Protein AF-H8MUK4-F1 (afdb_monomer_lite)

Foldseek 3Di:
DDPVLVVLVVVLVVLVVVLVVLVVCCVPPDDPVCVVVSVVVNVVSVVVSVVSVPPVVNVVVVVVVVVVVPPPPPDDPPPDPQVVPDPDDPPPDSDDPPDD

Secondary structure (DSSP, 8-state):
--HHHHHHHHHHHHHHHHHHHHHHHHHHT--GGGHHHHHHHHHHHHHHHHHHHS-HHHHHHHHHHHHHH---PPPPPTT-TTTS---S-TT---PPPTT-

Structure (mmCIF, N/CA/C/O backbone):
data_AF-H8MUK4-F1
#
_entry.id   AF-H8MUK4-F1
#
loop_
_atom_site.group_PDB
_atom_site.id
_atom_site.type_symbol
_atom_site.label_atom_id
_atom_site.label_alt_id
_atom_site.label_comp_id
_atom_site.label_asym_id
_atom_site.label_entity_id
_atom_site.label_seq_id
_atom_site.pdbx_PDB_ins_code
_atom_site.Cartn_x
_atom_site.Cartn_y
_atom_site.Cartn_z
_atom_site.occupancy
_atom_site.B_iso_or_equiv
_atom_site.auth_seq_id
_atom_site.auth_comp_id
_atom_site.auth_asym_id
_atom_site.auth_atom_id
_atom_site.pdbx_PDB_model_num
ATOM 1 N N . MET A 1 1 ? 19.551 4.563 -14.687 1.00 61.66 1 MET A N 1
ATOM 2 C CA . MET A 1 1 ? 18.594 3.850 -13.812 1.00 61.66 1 MET A CA 1
ATOM 3 C C . MET A 1 1 ? 17.283 4.613 -13.765 1.00 61.66 1 MET A C 1
ATOM 5 O O . MET A 1 1 ? 17.306 5.791 -13.414 1.00 61.66 1 MET A O 1
ATOM 9 N N . ASP A 1 2 ? 16.182 3.942 -14.081 1.00 80.38 2 ASP A N 1
ATOM 10 C CA . ASP A 1 2 ? 14.858 4.538 -14.280 1.00 80.38 2 ASP A CA 1
ATOM 11 C C . ASP A 1 2 ? 14.310 5.189 -12.998 1.00 80.38 2 ASP A C 1
ATOM 13 O O . ASP A 1 2 ? 14.067 4.523 -11.990 1.00 80.38 2 ASP A O 1
ATOM 17 N N . SER A 1 3 ? 14.117 6.513 -13.022 1.00 89.81 3 SER A N 1
ATOM 18 C CA . SER A 1 3 ? 13.588 7.292 -11.891 1.00 89.81 3 SER A CA 1
ATOM 19 C C . SER A 1 3 ? 12.151 6.905 -11.534 1.00 89.81 3 SER A C 1
ATOM 21 O O . SER A 1 3 ? 11.815 6.841 -10.354 1.00 89.81 3 SER A O 1
ATOM 23 N N . TRP A 1 4 ? 11.334 6.574 -12.539 1.00 95.81 4 TRP A N 1
ATOM 24 C CA . TRP A 1 4 ? 9.958 6.118 -12.342 1.00 95.81 4 TRP A CA 1
ATOM 25 C C . TRP A 1 4 ? 9.886 4.812 -11.548 1.00 95.81 4 TRP A C 1
ATOM 27 O O . TRP A 1 4 ? 9.127 4.736 -10.587 1.00 95.81 4 TRP A O 1
ATOM 37 N N . LEU A 1 5 ? 10.700 3.809 -11.906 1.00 95.88 5 LEU A N 1
ATOM 38 C CA . LEU A 1 5 ? 10.695 2.511 -11.223 1.00 95.88 5 LEU A CA 1
ATOM 39 C C . LEU A 1 5 ? 11.043 2.686 -9.745 1.00 95.88 5 LEU A C 1
ATOM 41 O O . LEU A 1 5 ? 10.331 2.177 -8.887 1.00 95.88 5 LEU A O 1
ATOM 45 N N . ARG A 1 6 ? 12.084 3.471 -9.436 1.00 96.06 6 ARG A N 1
ATOM 46 C CA . ARG A 1 6 ? 12.414 3.811 -8.044 1.00 96.06 6 ARG A CA 1
ATOM 47 C C . ARG A 1 6 ? 11.247 4.469 -7.321 1.00 96.06 6 ARG A C 1
ATOM 49 O O . ARG A 1 6 ? 10.894 4.023 -6.237 1.00 96.06 6 ARG A O 1
ATOM 56 N N . SER A 1 7 ? 10.638 5.495 -7.916 1.00 96.94 7 SER A N 1
ATOM 57 C CA . SER A 1 7 ? 9.493 6.179 -7.304 1.00 96.94 7 SER A CA 1
ATOM 58 C C . SER A 1 7 ? 8.331 5.221 -7.036 1.00 96.94 7 SER A C 1
ATOM 60 O O . SER A 1 7 ? 7.725 5.295 -5.973 1.00 96.94 7 SER A O 1
ATOM 62 N N . ARG A 1 8 ? 8.043 4.300 -7.964 1.00 97.38 8 ARG A N 1
ATOM 63 C CA . ARG A 1 8 ? 6.987 3.294 -7.799 1.00 97.38 8 ARG A CA 1
ATOM 64 C C . ARG A 1 8 ? 7.317 2.294 -6.689 1.00 97.38 8 ARG A C 1
ATOM 66 O O . ARG A 1 8 ? 6.430 1.923 -5.930 1.00 97.38 8 ARG A O 1
ATOM 73 N N . MET A 1 9 ? 8.578 1.885 -6.553 1.00 97.31 9 MET A N 1
ATOM 74 C CA . MET A 1 9 ? 8.997 1.017 -5.447 1.00 97.31 9 MET A CA 1
ATOM 75 C C . MET A 1 9 ? 8.884 1.716 -4.087 1.00 97.31 9 MET A C 1
ATOM 77 O O . MET A 1 9 ? 8.463 1.081 -3.123 1.00 97.31 9 MET A O 1
ATOM 81 N N . HIS A 1 10 ? 9.210 3.010 -4.010 1.00 97.94 10 HIS A N 1
ATOM 82 C CA . HIS A 1 10 ? 8.989 3.806 -2.799 1.00 97.94 10 HIS A CA 1
ATOM 83 C C . HIS A 1 10 ? 7.498 3.912 -2.458 1.00 97.94 10 HIS A C 1
ATOM 85 O O . HIS A 1 10 ? 7.119 3.596 -1.337 1.00 97.94 10 HIS A O 1
ATOM 91 N N . GLU A 1 11 ? 6.649 4.239 -3.437 1.00 98.19 11 GLU A N 1
ATOM 92 C CA . GLU A 1 11 ? 5.189 4.303 -3.262 1.00 98.19 11 GLU A CA 1
ATOM 93 C C . GLU A 1 11 ? 4.617 2.986 -2.705 1.00 98.19 11 GLU A C 1
ATOM 95 O O . GLU A 1 11 ? 3.870 2.991 -1.727 1.00 98.19 11 GLU A O 1
ATOM 100 N N . LEU A 1 12 ? 5.002 1.842 -3.283 1.00 98.50 12 LEU A N 1
ATOM 101 C CA . LEU A 1 12 ? 4.563 0.524 -2.811 1.00 98.50 12 LEU A CA 1
ATOM 102 C C . LEU A 1 12 ? 5.041 0.233 -1.382 1.00 98.50 12 LEU A C 1
ATOM 104 O O . LEU A 1 12 ? 4.274 -0.282 -0.567 1.00 98.50 12 LEU A O 1
ATOM 108 N N . ASN A 1 13 ? 6.287 0.587 -1.063 1.00 98.44 13 ASN A N 1
ATOM 109 C CA . ASN A 1 13 ? 6.835 0.412 0.278 1.00 98.44 13 ASN A CA 1
ATOM 110 C C . ASN A 1 13 ? 6.094 1.260 1.322 1.00 98.44 13 ASN A C 1
ATOM 112 O O . ASN A 1 13 ? 5.805 0.771 2.417 1.00 98.44 13 ASN A O 1
ATOM 116 N N . ASP A 1 14 ? 5.764 2.504 0.987 1.00 98.56 14 ASP A N 1
ATOM 117 C CA . ASP A 1 14 ? 5.055 3.414 1.883 1.00 98.56 14 ASP A CA 1
ATOM 118 C C . ASP A 1 14 ? 3.623 2.925 2.133 1.00 98.56 14 ASP A C 1
ATOM 120 O O . ASP A 1 14 ? 3.192 2.833 3.284 1.00 98.56 14 ASP A O 1
ATOM 124 N N . LEU A 1 15 ? 2.913 2.503 1.080 1.00 98.56 15 LEU A N 1
ATOM 125 C CA . LEU A 1 15 ? 1.584 1.896 1.200 1.00 98.56 15 LEU A CA 1
ATOM 126 C C . LEU A 1 15 ? 1.610 0.640 2.082 1.00 98.56 15 LEU A C 1
ATOM 128 O O . LEU A 1 15 ? 0.782 0.500 2.984 1.00 98.56 15 LEU A O 1
ATOM 132 N N . ASN A 1 16 ? 2.580 -0.251 1.869 1.00 98.44 16 ASN A N 1
ATOM 133 C CA . ASN A 1 16 ? 2.740 -1.451 2.687 1.00 98.44 16 ASN A CA 1
ATOM 134 C C . ASN A 1 16 ? 3.065 -1.110 4.153 1.00 98.44 16 ASN A C 1
ATOM 136 O O . ASN A 1 16 ? 2.528 -1.724 5.073 1.00 98.44 16 ASN A O 1
ATOM 140 N N . SER A 1 17 ? 3.890 -0.088 4.387 1.00 98.25 17 SER A N 1
ATOM 141 C CA . SER A 1 17 ? 4.215 0.394 5.735 1.00 98.25 17 SER A CA 1
ATOM 142 C C . SER A 1 17 ? 2.976 0.923 6.462 1.00 98.25 17 SER A C 1
ATOM 144 O O . SER A 1 17 ? 2.762 0.586 7.627 1.00 98.25 17 SER A O 1
ATOM 146 N N . VAL A 1 18 ? 2.114 1.678 5.771 1.00 98.12 18 VAL A N 1
ATOM 147 C CA . VAL A 1 18 ? 0.831 2.150 6.319 1.00 98.12 18 VAL A CA 1
ATOM 148 C C . VAL A 1 18 ? -0.107 0.982 6.630 1.00 98.12 18 VAL A C 1
ATOM 150 O O . VAL A 1 18 ? -0.710 0.964 7.703 1.00 98.12 18 VAL A O 1
ATOM 153 N N . ILE A 1 19 ? -0.212 -0.012 5.740 1.00 98.12 19 ILE A N 1
ATOM 154 C CA . ILE A 1 19 ? -1.019 -1.222 5.976 1.00 98.12 19 ILE A CA 1
ATOM 155 C C . ILE A 1 19 ? -0.540 -1.951 7.232 1.00 98.12 19 ILE A C 1
ATOM 157 O O . ILE A 1 19 ? -1.364 -2.326 8.067 1.00 98.12 19 ILE A O 1
ATOM 161 N N . ASN A 1 20 ? 0.773 -2.117 7.395 1.00 96.88 20 ASN A N 1
ATOM 162 C CA . ASN A 1 20 ? 1.356 -2.798 8.548 1.00 96.88 20 ASN A CA 1
ATOM 163 C C . ASN A 1 20 ? 1.125 -2.016 9.841 1.00 96.88 20 ASN A C 1
ATOM 165 O O . ASN A 1 20 ? 0.693 -2.597 10.833 1.00 96.88 20 ASN A O 1
ATOM 169 N N . LEU A 1 21 ? 1.330 -0.697 9.820 1.00 95.50 21 LEU A N 1
ATOM 170 C CA . LEU A 1 21 ? 1.083 0.162 10.976 1.00 95.50 21 LEU A CA 1
ATOM 171 C C . LEU A 1 21 ? -0.391 0.127 11.401 1.00 95.50 21 LEU A C 1
ATOM 173 O O . LEU A 1 21 ? -0.694 -0.075 12.574 1.00 95.50 21 LEU A O 1
ATOM 177 N N . ALA A 1 22 ? -1.317 0.276 10.452 1.00 94.25 22 ALA A N 1
ATOM 178 C CA . ALA A 1 22 ? -2.750 0.243 10.727 1.00 94.25 22 ALA A CA 1
ATOM 179 C C . ALA A 1 22 ? -3.241 -1.154 11.143 1.00 94.25 22 ALA A C 1
ATOM 181 O O . ALA A 1 22 ? -4.208 -1.262 11.906 1.00 94.25 22 ALA A O 1
ATOM 182 N N . SER A 1 23 ? -2.588 -2.212 10.653 1.00 93.19 23 SER A N 1
ATOM 183 C CA . SER A 1 23 ? -2.836 -3.588 11.087 1.00 93.19 23 SER A CA 1
ATOM 184 C C . SER A 1 23 ? -2.303 -3.845 12.486 1.00 93.19 23 SER A C 1
ATOM 186 O O . SER A 1 23 ? -2.973 -4.533 13.230 1.00 93.19 23 SER A O 1
ATOM 188 N N . TRP A 1 24 ? -1.171 -3.270 12.884 1.00 92.88 24 TRP A N 1
ATOM 189 C CA . TRP A 1 24 ? -0.678 -3.374 14.258 1.00 92.88 24 TRP A CA 1
ATOM 190 C C . TRP A 1 24 ? -1.539 -2.567 15.241 1.00 92.88 24 TRP A C 1
ATOM 192 O O . TRP A 1 24 ? -1.929 -3.062 16.295 1.00 92.88 24 TRP A O 1
ATOM 202 N N . ASP A 1 25 ? -1.922 -1.342 14.877 1.00 91.00 25 ASP A N 1
ATOM 203 C CA . ASP A 1 25 ? -2.697 -0.454 15.753 1.00 91.00 25 ASP A CA 1
ATOM 204 C C . ASP A 1 25 ? -4.066 -1.050 16.150 1.00 91.00 25 ASP A C 1
ATOM 206 O O . ASP A 1 25 ? -4.568 -0.798 17.249 1.00 91.00 25 ASP A O 1
ATOM 210 N N . ARG A 1 26 ? -4.640 -1.928 15.308 1.00 82.81 26 ARG A N 1
ATOM 211 C CA . ARG A 1 26 ? -5.882 -2.651 15.636 1.00 82.81 26 ARG A CA 1
ATOM 212 C C . ARG A 1 26 ? -5.745 -3.600 16.833 1.00 82.81 26 ARG A C 1
ATOM 214 O O . ARG A 1 26 ? -6.761 -3.933 17.433 1.00 82.81 26 ARG A O 1
ATOM 221 N N . GLU A 1 27 ? -4.538 -4.088 17.111 1.00 83.06 27 GLU A N 1
ATOM 222 C CA . GLU A 1 27 ? -4.274 -5.111 18.129 1.00 83.06 27 GLU A CA 1
ATOM 223 C C . GLU A 1 27 ? -4.047 -4.495 19.513 1.00 83.06 27 GLU A C 1
ATOM 225 O O . GLU A 1 27 ? -4.273 -5.165 20.516 1.00 83.06 27 GLU A O 1
ATOM 230 N N . VAL A 1 28 ? -3.634 -3.222 19.577 1.00 78.56 28 VAL A N 1
ATOM 231 C CA . VAL A 1 28 ? -3.189 -2.588 20.829 1.00 78.56 28 VAL A CA 1
ATOM 232 C C . VAL A 1 28 ? -4.139 -1.489 21.306 1.00 78.56 28 VAL A C 1
ATOM 234 O O . VAL A 1 28 ? -4.512 -1.479 22.477 1.00 78.56 28 VAL A O 1
ATOM 237 N N . TYR A 1 29 ? -4.544 -0.567 20.426 1.00 77.38 29 TYR A N 1
ATOM 238 C CA . TYR A 1 29 ? -5.198 0.683 20.846 1.00 77.38 29 TYR A CA 1
ATOM 239 C C . TYR A 1 29 ? -6.608 0.892 20.288 1.00 77.38 29 TYR A C 1
ATOM 241 O O . TYR A 1 29 ? -7.309 1.805 20.730 1.00 77.38 29 TYR A O 1
ATOM 249 N N . LEU A 1 30 ? -7.055 0.073 19.334 1.00 85.06 30 LEU A N 1
ATOM 250 C CA . LEU A 1 30 ? -8.313 0.313 18.632 1.00 85.06 30 LEU A CA 1
ATOM 251 C C . LEU A 1 30 ? -9.544 0.014 19.515 1.00 85.06 30 LEU A C 1
ATOM 253 O O . LEU A 1 30 ? -9.756 -1.132 19.917 1.00 85.06 30 LEU A O 1
ATOM 257 N N . PRO A 1 31 ? -10.429 0.999 19.764 1.00 88.56 31 PRO A N 1
ATOM 258 C CA . PRO A 1 31 ? -11.679 0.757 20.477 1.00 88.56 31 PRO A CA 1
ATOM 259 C C . PRO A 1 31 ? -12.595 -0.196 19.698 1.00 88.56 31 PRO A C 1
ATOM 261 O O . PRO A 1 31 ? -12.685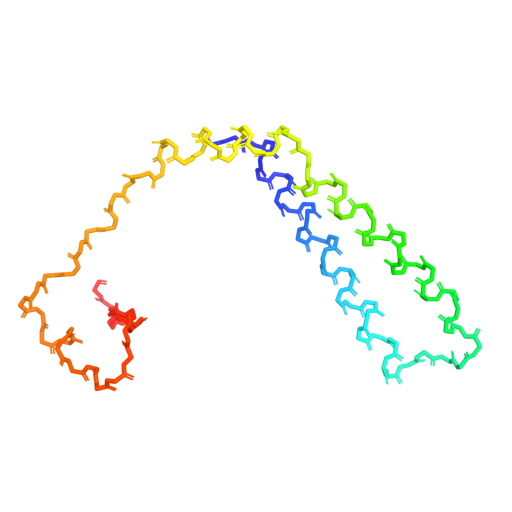 -0.117 18.472 1.00 88.56 31 PRO A O 1
ATOM 264 N N . SER A 1 32 ? -13.371 -1.029 20.397 1.00 84.38 32 SER A N 1
ATOM 265 C CA . SER A 1 32 ? -14.254 -2.035 19.775 1.00 84.38 32 SER A CA 1
ATOM 266 C C . SER A 1 32 ? -15.225 -1.455 18.734 1.00 84.38 32 SER A C 1
ATOM 268 O O . SER A 1 32 ? -15.460 -2.062 17.691 1.00 84.38 32 SER A O 1
ATOM 270 N N . LYS A 1 33 ? -15.732 -0.236 18.961 1.00 91.69 33 LYS A N 1
ATOM 271 C CA . LYS A 1 33 ? -16.632 0.472 18.030 1.00 91.69 33 LYS A CA 1
ATOM 272 C C . LYS A 1 33 ? -15.948 0.952 16.741 1.00 91.69 33 LYS A C 1
ATOM 274 O O . LYS A 1 33 ? -16.638 1.240 15.769 1.00 91.69 33 LYS A O 1
ATOM 279 N N . ALA A 1 34 ? -14.618 1.033 16.709 1.00 91.62 34 ALA A N 1
ATOM 280 C CA . ALA A 1 34 ? -13.848 1.497 15.554 1.00 91.62 34 ALA A CA 1
ATOM 281 C C . ALA A 1 34 ? -13.408 0.357 14.612 1.00 91.62 34 ALA A C 1
ATOM 283 O O . ALA A 1 34 ? -12.861 0.628 13.541 1.00 91.62 34 ALA A O 1
ATOM 284 N N . ALA A 1 35 ? -13.677 -0.907 14.965 1.00 91.25 35 ALA A N 1
ATOM 285 C CA . ALA A 1 35 ? -13.259 -2.079 14.192 1.00 91.25 35 ALA A CA 1
ATOM 286 C C . ALA A 1 35 ? -13.722 -2.035 12.726 1.00 91.25 35 ALA A C 1
ATOM 288 O O . ALA A 1 35 ? -12.921 -2.258 11.820 1.00 91.25 35 ALA A O 1
ATOM 289 N N . SER A 1 36 ? -14.990 -1.684 12.481 1.00 93.56 36 SER A N 1
ATOM 290 C CA . SER A 1 36 ? -15.542 -1.606 11.120 1.00 93.56 36 SER A CA 1
ATOM 291 C C . SER A 1 36 ? -14.878 -0.508 10.287 1.00 93.56 36 SER A C 1
ATOM 293 O O . SER A 1 36 ? -14.532 -0.735 9.130 1.00 93.56 36 SER A O 1
ATOM 295 N N . ALA A 1 37 ? -14.664 0.674 10.873 1.00 94.69 37 ALA A N 1
ATOM 296 C CA . ALA A 1 37 ? -14.018 1.785 10.181 1.00 94.69 37 ALA A CA 1
ATOM 297 C C . ALA A 1 37 ? -12.561 1.446 9.826 1.00 94.69 37 ALA A C 1
ATOM 299 O O . ALA A 1 37 ? -12.133 1.671 8.695 1.00 94.69 37 ALA A O 1
ATOM 300 N N . ARG A 1 38 ? -11.812 0.825 10.751 1.00 95.06 38 ARG A N 1
ATOM 301 C CA . ARG A 1 38 ? -10.440 0.369 10.480 1.00 95.06 38 ARG A CA 1
ATOM 302 C C . ARG A 1 38 ? -10.392 -0.728 9.417 1.00 95.06 38 ARG A C 1
ATOM 304 O O . ARG A 1 38 ? -9.506 -0.703 8.568 1.00 95.06 38 ARG A O 1
ATOM 311 N N . ALA A 1 39 ? -11.338 -1.666 9.428 1.00 94.44 39 ALA A N 1
ATOM 312 C CA . ALA A 1 39 ? -11.423 -2.698 8.397 1.00 94.44 39 ALA A CA 1
ATOM 313 C C . ALA A 1 39 ? -11.631 -2.089 7.000 1.00 94.44 39 ALA A C 1
ATOM 315 O O . ALA A 1 39 ? -10.947 -2.481 6.058 1.00 94.44 39 ALA A O 1
ATOM 316 N N . GLN A 1 40 ? -12.505 -1.084 6.877 1.00 97.12 40 GLN A N 1
ATOM 317 C CA . GLN A 1 40 ? -12.707 -0.362 5.617 1.00 97.12 40 GLN A CA 1
ATOM 318 C C . GLN A 1 40 ? -11.453 0.400 5.173 1.00 97.12 40 GLN A C 1
ATOM 320 O O . GLN A 1 40 ? -11.083 0.332 4.005 1.00 97.12 40 GLN A O 1
ATOM 325 N N . GLN A 1 41 ? -10.763 1.081 6.094 1.00 96.81 41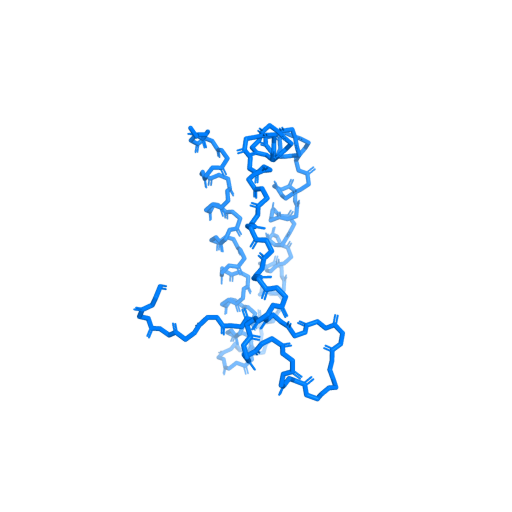 GLN A N 1
ATOM 326 C CA . GLN A 1 41 ? -9.498 1.765 5.793 1.00 96.81 41 GLN A CA 1
ATOM 327 C C . GLN A 1 41 ? -8.447 0.792 5.244 1.00 96.81 41 GLN A C 1
ATOM 329 O O . GLN A 1 41 ? -7.845 1.057 4.204 1.00 96.81 41 GLN A O 1
ATOM 334 N N . LEU A 1 42 ? -8.257 -0.348 5.915 1.00 97.44 42 LEU A N 1
ATOM 335 C CA . LEU A 1 42 ? -7.319 -1.380 5.479 1.00 97.44 42 LEU A CA 1
ATOM 336 C C . LEU A 1 42 ? -7.697 -1.943 4.108 1.00 97.44 42 LEU A C 1
ATOM 338 O O . LEU A 1 42 ? -6.825 -2.037 3.249 1.00 97.44 42 LEU A O 1
ATOM 342 N N . ALA A 1 43 ? -8.975 -2.257 3.877 1.00 98.12 43 ALA A N 1
ATOM 343 C CA . ALA A 1 43 ? -9.444 -2.766 2.590 1.00 98.12 43 ALA A CA 1
ATOM 344 C C . ALA A 1 43 ? -9.149 -1.783 1.445 1.00 98.12 43 ALA A C 1
ATOM 346 O O . ALA A 1 43 ? -8.614 -2.183 0.412 1.00 98.12 43 ALA A O 1
ATOM 347 N N . THR A 1 44 ? -9.424 -0.492 1.647 1.00 98.44 44 THR A N 1
ATOM 348 C CA . THR A 1 44 ? -9.155 0.553 0.650 1.00 98.44 44 THR A CA 1
ATOM 349 C C . THR A 1 44 ? -7.666 0.659 0.324 1.00 98.44 44 THR A C 1
ATOM 351 O O . THR A 1 44 ? -7.288 0.636 -0.845 1.00 98.44 44 THR A O 1
ATOM 354 N N . VAL A 1 45 ? -6.798 0.748 1.338 1.00 98.31 45 VAL A N 1
ATOM 355 C CA . VAL A 1 45 ? -5.352 0.915 1.105 1.00 98.31 45 VAL A CA 1
ATOM 356 C C . VAL A 1 45 ? -4.733 -0.356 0.514 1.00 98.31 45 VAL A C 1
ATOM 358 O O . VAL A 1 45 ? -3.890 -0.262 -0.375 1.00 98.31 45 VAL A O 1
ATOM 361 N N . GLN A 1 46 ? -5.178 -1.544 0.936 1.00 98.50 46 GLN A N 1
ATOM 362 C CA . GLN A 1 46 ? -4.741 -2.814 0.347 1.00 98.50 46 GLN A CA 1
ATOM 363 C C . GLN A 1 46 ? -5.141 -2.934 -1.125 1.00 98.50 46 GLN A C 1
ATOM 365 O O . GLN A 1 46 ? -4.322 -3.371 -1.932 1.00 98.50 46 GLN A O 1
ATOM 370 N N . ALA A 1 47 ? -6.356 -2.514 -1.488 1.00 98.56 47 ALA A N 1
ATOM 371 C CA . ALA A 1 47 ? -6.800 -2.503 -2.878 1.00 98.56 47 ALA A CA 1
ATOM 372 C C . ALA A 1 47 ? -5.919 -1.585 -3.740 1.00 98.56 47 ALA A C 1
ATOM 374 O O . ALA A 1 47 ? -5.443 -2.012 -4.789 1.00 98.56 47 ALA A O 1
ATOM 375 N N . ILE A 1 48 ? -5.620 -0.372 -3.258 1.00 98.62 48 ILE A N 1
ATOM 376 C CA . ILE A 1 48 ? -4.728 0.571 -3.952 1.00 98.62 48 ILE A CA 1
ATOM 377 C C . ILE A 1 48 ? -3.319 -0.017 -4.095 1.00 98.62 48 ILE A C 1
ATOM 379 O O . ILE A 1 48 ? -2.753 -0.000 -5.186 1.00 98.62 48 ILE A O 1
ATOM 383 N N . HIS A 1 49 ? -2.752 -0.567 -3.017 1.00 98.62 49 HIS A N 1
ATOM 384 C CA . HIS A 1 49 ? -1.442 -1.219 -3.061 1.00 98.62 49 HIS A CA 1
ATOM 385 C C . HIS A 1 49 ? -1.418 -2.348 -4.098 1.00 98.62 49 HIS A C 1
ATOM 387 O O . HIS A 1 49 ? -0.496 -2.420 -4.909 1.00 98.62 49 HIS A O 1
ATOM 393 N N . HIS A 1 50 ? -2.446 -3.202 -4.109 1.00 98.44 50 HIS A N 1
ATOM 394 C CA . HIS A 1 50 ? -2.555 -4.295 -5.066 1.00 98.44 50 HIS A CA 1
ATOM 395 C C . HIS A 1 50 ? -2.650 -3.787 -6.509 1.00 98.44 50 HIS A C 1
ATOM 397 O O . HIS A 1 50 ? -1.877 -4.238 -7.347 1.00 98.44 50 HIS A O 1
ATOM 403 N N . GLU A 1 51 ? -3.518 -2.812 -6.788 1.00 98.44 51 GLU A N 1
ATOM 404 C CA . GLU A 1 51 ? -3.671 -2.200 -8.115 1.00 98.44 51 GLU A CA 1
ATOM 405 C C . GLU A 1 51 ? -2.337 -1.648 -8.643 1.00 98.44 51 GLU A C 1
ATOM 407 O O . GLU A 1 51 ? -1.965 -1.892 -9.789 1.00 98.44 51 GLU A O 1
ATOM 412 N N . ARG A 1 52 ? -1.577 -0.941 -7.796 1.00 98.00 52 ARG A N 1
ATOM 413 C CA . ARG A 1 52 ? -0.262 -0.390 -8.164 1.00 98.00 52 ARG A CA 1
ATOM 414 C C . ARG A 1 52 ? 0.801 -1.466 -8.366 1.00 98.00 52 ARG A C 1
ATOM 416 O O . ARG A 1 52 ? 1.708 -1.261 -9.175 1.00 98.00 52 ARG A O 1
ATOM 423 N N . LEU A 1 53 ? 0.704 -2.576 -7.635 1.00 98.12 53 LEU A N 1
ATOM 424 C CA . LEU A 1 53 ? 1.634 -3.700 -7.711 1.00 98.12 53 LEU A CA 1
ATOM 425 C C . LEU A 1 53 ? 1.432 -4.532 -8.984 1.00 98.12 53 LEU A C 1
ATOM 427 O O . LEU A 1 53 ? 2.407 -5.032 -9.537 1.00 98.12 53 LEU A O 1
ATOM 431 N N . VAL A 1 54 ? 0.190 -4.672 -9.455 1.00 98.00 54 VAL A N 1
ATOM 432 C CA . VAL A 1 54 ? -0.147 -5.460 -10.657 1.00 98.00 54 VAL A CA 1
ATOM 433 C C . VAL A 1 54 ? -0.194 -4.631 -11.946 1.00 98.00 54 VAL A C 1
ATOM 435 O O . VAL A 1 54 ? -0.590 -5.141 -12.992 1.00 98.00 54 VAL A O 1
ATOM 438 N N . ASP A 1 55 ? 0.228 -3.365 -11.893 1.00 97.62 55 ASP A N 1
ATOM 439 C CA . ASP A 1 55 ? 0.350 -2.481 -13.056 1.00 97.62 55 ASP A CA 1
ATOM 440 C C . ASP A 1 55 ? 1.303 -3.097 -14.111 1.00 97.62 55 ASP A C 1
ATOM 442 O O . ASP A 1 55 ? 2.491 -3.283 -13.818 1.00 97.62 55 ASP A O 1
ATOM 446 N N . PRO A 1 56 ? 0.847 -3.384 -15.349 1.00 97.81 56 PRO A N 1
ATOM 447 C CA . PRO A 1 56 ? 1.687 -3.974 -16.397 1.00 97.81 56 PRO A CA 1
ATOM 448 C C . PRO A 1 56 ? 2.976 -3.188 -16.671 1.00 97.81 56 PRO A C 1
ATOM 450 O O . PRO A 1 56 ? 4.030 -3.778 -16.921 1.00 97.81 56 PRO A O 1
ATOM 453 N N . ARG A 1 57 ? 2.930 -1.855 -16.534 1.00 96.12 57 ARG A N 1
ATOM 454 C CA . ARG A 1 57 ? 4.092 -0.975 -16.715 1.00 96.12 57 ARG A CA 1
ATOM 455 C C . ARG A 1 57 ? 5.211 -1.286 -15.721 1.00 96.12 57 ARG A C 1
ATOM 457 O O . ARG A 1 57 ? 6.388 -1.108 -16.043 1.00 96.12 57 ARG A O 1
ATOM 464 N N . LEU A 1 58 ? 4.862 -1.734 -14.512 1.00 96.50 58 LEU A N 1
ATOM 465 C CA . LEU A 1 58 ? 5.841 -2.156 -13.514 1.00 96.50 58 LEU A CA 1
ATOM 466 C C . LEU A 1 58 ? 6.586 -3.407 -13.988 1.00 96.50 58 LEU A C 1
ATOM 468 O O . LEU A 1 58 ? 7.811 -3.445 -13.895 1.00 96.50 58 LEU A O 1
ATOM 472 N N . GLY A 1 59 ? 5.872 -4.381 -14.559 1.00 95.12 59 GLY A N 1
ATOM 473 C CA . GLY A 1 59 ? 6.467 -5.587 -15.138 1.00 95.12 59 GLY A CA 1
ATOM 474 C C . GLY A 1 59 ? 7.460 -5.267 -16.256 1.00 95.12 59 GLY A C 1
ATOM 475 O O . GLY A 1 59 ? 8.595 -5.742 -16.233 1.00 95.12 59 GLY A O 1
ATOM 476 N N . GLU A 1 60 ? 7.080 -4.386 -17.183 1.00 95.31 60 GLU A N 1
ATOM 477 C CA . GLU A 1 60 ? 7.970 -3.922 -18.255 1.00 95.31 60 GLU A CA 1
ATOM 478 C C . GLU A 1 60 ? 9.213 -3.203 -17.713 1.00 95.31 60 GLU A C 1
ATOM 480 O O . GLU A 1 60 ? 10.329 -3.422 -18.187 1.00 95.31 60 GLU A O 1
ATOM 485 N N . ALA A 1 61 ? 9.043 -2.340 -16.708 1.00 94.25 61 ALA A N 1
ATOM 486 C CA . ALA A 1 61 ? 10.154 -1.621 -16.095 1.00 94.25 61 ALA A CA 1
ATOM 487 C C . ALA A 1 61 ? 11.121 -2.558 -15.356 1.00 94.25 61 ALA A C 1
ATOM 489 O O . ALA A 1 61 ? 12.336 -2.378 -15.448 1.00 94.25 61 ALA A O 1
ATOM 490 N N . LEU A 1 62 ? 10.601 -3.572 -14.659 1.00 93.69 62 LEU A N 1
ATOM 491 C CA . LEU A 1 62 ? 11.408 -4.597 -13.999 1.00 93.69 62 LEU A CA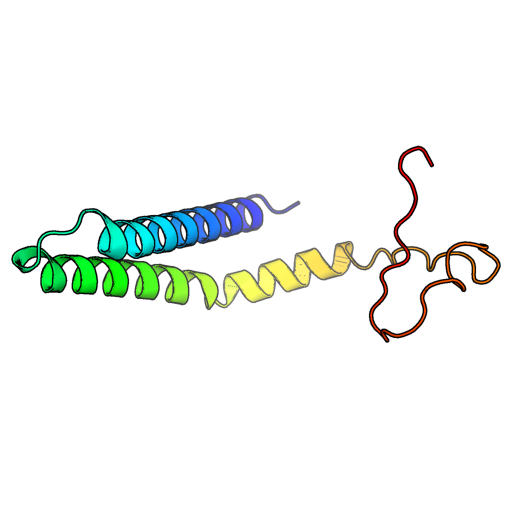 1
ATOM 492 C C . LEU A 1 62 ? 12.157 -5.470 -15.011 1.00 93.69 62 LEU A C 1
ATOM 494 O O . LEU A 1 62 ? 13.333 -5.756 -14.794 1.00 93.69 62 LEU A O 1
ATOM 498 N N . ALA A 1 63 ? 11.518 -5.846 -16.123 1.00 93.00 63 ALA A N 1
ATOM 499 C CA . ALA A 1 63 ? 12.162 -6.604 -17.194 1.00 93.00 63 ALA A CA 1
ATOM 500 C C . ALA A 1 63 ? 13.373 -5.844 -17.762 1.00 93.00 63 ALA A C 1
ATOM 502 O O . ALA A 1 63 ? 14.485 -6.375 -17.758 1.00 93.00 63 ALA A O 1
ATOM 503 N N . ARG A 1 64 ? 13.193 -4.562 -18.117 1.00 91.38 64 ARG A N 1
ATOM 504 C CA . ARG A 1 64 ? 14.290 -3.692 -18.579 1.00 91.38 64 ARG A CA 1
ATOM 505 C C . ARG A 1 64 ? 15.401 -3.538 -17.539 1.00 91.38 64 ARG A C 1
ATOM 507 O O . ARG A 1 64 ? 16.581 -3.584 -17.873 1.00 91.38 64 ARG A O 1
ATOM 514 N N . ALA A 1 65 ? 15.051 -3.370 -16.263 1.00 89.50 65 ALA A N 1
ATOM 515 C CA . ALA A 1 65 ? 16.044 -3.268 -15.192 1.00 89.50 65 ALA A CA 1
ATOM 516 C C . ALA A 1 65 ? 16.831 -4.581 -14.994 1.00 89.50 65 ALA A C 1
ATOM 518 O O . ALA A 1 65 ? 18.033 -4.547 -14.723 1.00 89.50 65 ALA A O 1
ATOM 519 N N . GLY A 1 66 ? 16.176 -5.733 -15.158 1.00 86.12 66 GLY A N 1
ATOM 520 C CA . GLY A 1 66 ? 16.785 -7.061 -15.053 1.00 86.12 66 GLY A CA 1
ATOM 521 C C . GLY A 1 66 ? 17.753 -7.394 -16.191 1.00 86.12 66 GLY A C 1
ATOM 522 O O . GLY A 1 66 ? 18.711 -8.138 -15.975 1.00 86.12 66 GLY A O 1
ATOM 523 N N . GLU A 1 67 ? 17.574 -6.806 -17.375 1.00 81.25 67 GLU A N 1
ATOM 524 C CA . GLU A 1 67 ? 18.504 -6.957 -18.503 1.00 81.25 67 GLU A CA 1
ATOM 525 C C . GLU A 1 67 ? 19.898 -6.395 -18.187 1.00 81.25 67 GLU A C 1
ATOM 527 O O . GLU A 1 67 ? 20.897 -7.022 -18.540 1.00 81.25 67 GLU A O 1
ATOM 532 N N . GLY A 1 68 ? 19.977 -5.278 -17.453 1.00 65.38 68 GLY A N 1
ATOM 533 C CA . GLY A 1 68 ? 21.240 -4.705 -16.966 1.00 65.38 68 GLY A CA 1
ATOM 534 C C . GLY A 1 68 ? 21.752 -5.312 -15.651 1.00 65.38 68 GLY A C 1
ATOM 535 O O . GLY A 1 68 ? 22.909 -5.113 -15.290 1.00 65.38 68 GLY A O 1
ATOM 536 N N . GLY A 1 69 ? 20.894 -6.046 -14.934 1.00 56.81 69 GLY A N 1
ATOM 537 C CA . GLY A 1 69 ? 21.152 -6.622 -13.610 1.00 56.81 69 GLY A CA 1
ATOM 538 C C . GLY A 1 69 ? 21.589 -8.089 -13.604 1.00 56.81 69 GLY A C 1
ATOM 539 O O . GLY A 1 69 ? 21.878 -8.619 -12.534 1.00 56.81 69 GLY A O 1
ATOM 540 N N . ARG A 1 70 ? 21.699 -8.755 -14.764 1.00 55.28 70 ARG A N 1
ATOM 541 C CA . ARG A 1 70 ? 22.366 -10.070 -14.884 1.00 55.28 70 ARG A CA 1
ATOM 542 C C . ARG A 1 70 ? 23.891 -9.957 -14.766 1.00 55.28 70 ARG A C 1
ATOM 544 O O . ARG A 1 70 ? 24.629 -10.630 -15.483 1.00 55.28 70 ARG A O 1
ATOM 551 N N . THR A 1 71 ? 24.390 -9.145 -13.838 1.00 54.31 71 THR A N 1
ATOM 552 C CA . THR A 1 71 ? 25.725 -9.391 -13.308 1.00 54.31 71 THR A CA 1
ATOM 553 C C . THR A 1 71 ? 25.601 -10.690 -12.524 1.00 54.31 71 THR A C 1
ATOM 555 O O . THR A 1 71 ? 24.986 -10.756 -11.461 1.00 54.31 71 THR A O 1
ATOM 558 N N . SER A 1 72 ? 26.092 -11.786 -13.102 1.00 55.19 72 SER A N 1
ATOM 559 C CA . SER A 1 72 ? 26.298 -13.012 -12.347 1.00 55.19 72 SER A CA 1
ATOM 560 C C . SER A 1 72 ? 27.070 -12.611 -11.097 1.00 55.19 72 SER A C 1
ATOM 562 O O . SER A 1 72 ? 28.224 -12.191 -11.210 1.00 55.19 72 SER A O 1
ATOM 564 N N . ARG A 1 73 ? 26.448 -12.683 -9.913 1.00 51.69 73 ARG A N 1
ATOM 565 C CA . ARG A 1 73 ? 27.226 -12.661 -8.677 1.00 51.69 73 ARG A CA 1
ATOM 566 C C . ARG A 1 73 ? 28.276 -13.751 -8.877 1.00 51.69 73 ARG A C 1
ATOM 568 O O . ARG A 1 73 ? 27.855 -14.884 -9.133 1.00 51.69 73 ARG A O 1
ATOM 575 N N . PRO A 1 74 ? 29.583 -13.441 -8.870 1.00 58.41 74 PRO A N 1
ATOM 576 C CA . PRO A 1 74 ? 30.577 -14.477 -9.066 1.00 58.41 74 PRO A CA 1
ATOM 577 C C . PRO A 1 74 ? 30.294 -15.557 -8.026 1.00 58.41 74 PRO A C 1
ATOM 579 O O . PRO A 1 74 ? 30.099 -15.253 -6.843 1.00 58.41 74 PRO A O 1
ATOM 582 N N . SER A 1 75 ? 30.146 -16.801 -8.484 1.00 57.03 75 SER A N 1
ATOM 583 C CA . SER A 1 75 ? 30.021 -17.917 -7.558 1.00 57.03 75 SER A CA 1
ATOM 584 C C . SER A 1 75 ? 31.236 -17.867 -6.633 1.00 57.03 75 SER A C 1
ATOM 586 O O . SER A 1 75 ? 32.349 -17.646 -7.124 1.00 57.03 75 SER A O 1
ATOM 588 N N . PRO A 1 76 ? 31.054 -18.016 -5.309 1.00 62.91 76 PRO A N 1
ATOM 589 C CA . PRO A 1 76 ? 32.195 -18.087 -4.413 1.00 62.91 76 PRO A CA 1
ATOM 590 C C . PRO A 1 76 ? 33.114 -19.226 -4.886 1.00 62.91 76 PRO A C 1
ATOM 592 O O . PRO A 1 76 ? 32.605 -20.243 -5.373 1.00 62.91 76 PRO A O 1
ATOM 595 N N . PRO A 1 77 ? 34.447 -19.072 -4.796 1.00 62.91 77 PRO A N 1
ATOM 596 C CA . PRO A 1 77 ? 35.358 -20.115 -5.241 1.00 62.91 77 PRO A CA 1
ATOM 597 C C . PRO A 1 77 ? 35.052 -21.409 -4.483 1.00 62.91 77 PRO A C 1
ATOM 599 O O . PRO A 1 77 ? 34.944 -21.409 -3.258 1.00 62.91 77 PRO A O 1
ATOM 602 N N . THR A 1 78 ? 34.908 -22.520 -5.209 1.00 58.91 78 THR A N 1
ATOM 603 C CA . THR A 1 78 ? 34.574 -23.837 -4.635 1.00 58.91 78 THR A CA 1
ATOM 604 C C . THR A 1 78 ? 35.628 -24.321 -3.630 1.00 58.91 78 THR A C 1
ATOM 606 O O . THR A 1 78 ? 35.331 -25.152 -2.780 1.00 58.91 78 THR A O 1
ATOM 609 N N . SER A 1 79 ? 36.845 -23.769 -3.682 1.00 58.38 79 SER A N 1
ATOM 610 C CA . SER A 1 79 ? 37.934 -24.027 -2.735 1.00 58.38 79 SER A CA 1
ATOM 611 C C . SER A 1 79 ? 37.887 -23.177 -1.456 1.00 58.38 79 SER A C 1
ATOM 613 O O . SER A 1 79 ? 38.765 -23.326 -0.607 1.00 58.38 79 SER A O 1
ATOM 615 N N . ALA A 1 80 ? 36.905 -22.282 -1.288 1.00 59.88 80 ALA A N 1
ATOM 616 C CA . ALA A 1 80 ? 36.806 -21.457 -0.089 1.00 59.88 80 ALA A CA 1
ATOM 617 C C . ALA A 1 80 ? 36.458 -22.309 1.150 1.00 59.88 80 ALA A C 1
ATOM 619 O O . ALA A 1 80 ? 35.416 -22.975 1.164 1.0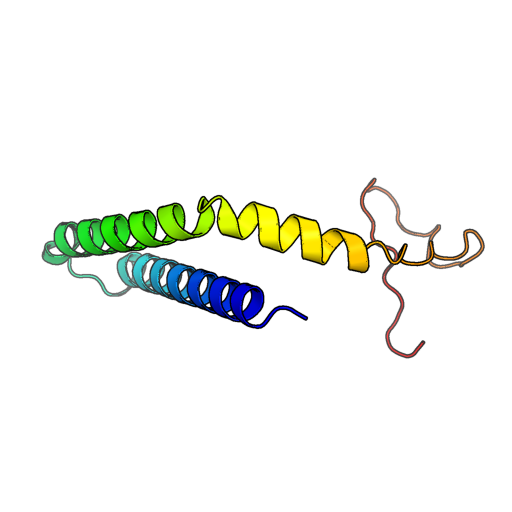0 59.88 80 ALA A O 1
ATOM 620 N N . PRO A 1 81 ? 37.259 -22.243 2.231 1.00 57.91 81 PRO A N 1
ATOM 621 C CA . PRO A 1 81 ? 37.098 -23.110 3.403 1.00 57.91 81 PRO A CA 1
ATOM 622 C C . PRO A 1 81 ? 35.772 -22.898 4.160 1.00 57.91 81 PRO A C 1
ATOM 624 O O . PRO A 1 81 ? 35.313 -23.791 4.871 1.00 57.91 81 PRO A O 1
ATOM 627 N N . TRP A 1 82 ? 35.116 -21.747 3.976 1.00 58.66 82 TRP A N 1
ATOM 628 C CA . TRP A 1 82 ? 33.820 -21.409 4.580 1.00 58.66 82 TRP A CA 1
ATOM 629 C C . TRP A 1 82 ? 32.592 -21.859 3.768 1.00 58.66 82 TRP A C 1
ATOM 631 O O . TRP A 1 82 ? 31.479 -21.781 4.280 1.00 58.66 82 TRP A O 1
ATOM 641 N N . CYS A 1 83 ? 32.746 -22.328 2.519 1.00 56.41 83 CYS A N 1
ATOM 642 C CA . CYS A 1 83 ? 31.603 -22.823 1.731 1.00 56.41 83 CYS A CA 1
ATOM 643 C C . CYS A 1 83 ? 31.279 -24.309 1.982 1.00 56.41 83 CYS A C 1
ATOM 645 O O . CYS A 1 83 ? 30.149 -24.723 1.743 1.00 56.41 83 CYS A O 1
ATOM 647 N N . ALA A 1 84 ? 32.217 -25.110 2.499 1.00 52.88 84 ALA A N 1
ATOM 648 C CA . ALA A 1 84 ? 31.989 -26.535 2.784 1.00 52.88 84 ALA A CA 1
ATOM 649 C C . ALA A 1 84 ? 31.422 -26.811 4.192 1.00 52.88 84 ALA A C 1
ATOM 651 O O . ALA A 1 84 ? 31.036 -27.936 4.498 1.00 52.88 84 ALA A O 1
ATOM 652 N N . SER A 1 85 ? 31.378 -25.804 5.065 1.00 49.84 85 SER A N 1
ATOM 653 C CA . SER A 1 85 ? 31.178 -25.982 6.509 1.00 49.84 85 SER A CA 1
ATOM 654 C C . SER A 1 85 ? 29.755 -25.687 7.004 1.00 49.84 85 SER A C 1
ATOM 656 O O . SER A 1 85 ? 29.553 -25.560 8.206 1.00 49.84 85 SER A O 1
ATOM 658 N N . SER A 1 86 ? 28.747 -25.626 6.124 1.00 46.22 86 SER A N 1
ATOM 659 C CA . SER A 1 86 ? 27.333 -25.583 6.543 1.00 46.22 86 SER A CA 1
ATOM 660 C C . SER A 1 86 ? 26.722 -26.991 6.538 1.00 46.22 86 SER A C 1
ATOM 662 O O . SER A 1 86 ? 26.401 -27.499 5.461 1.00 46.22 86 SER A O 1
ATOM 664 N N . PRO A 1 87 ? 26.503 -27.640 7.698 1.00 43.53 87 PRO A N 1
ATOM 665 C CA . PRO A 1 87 ? 25.729 -28.865 7.737 1.00 43.53 87 PRO A CA 1
ATOM 666 C C . PRO A 1 87 ? 24.247 -28.502 7.579 1.00 43.53 87 PRO A C 1
ATOM 668 O O . PRO A 1 87 ? 23.660 -27.851 8.438 1.00 43.53 87 PRO A O 1
ATOM 671 N N . GLY A 1 88 ? 23.631 -28.941 6.480 1.00 49.09 88 GLY A N 1
ATOM 672 C CA . GLY A 1 88 ? 22.195 -29.232 6.480 1.00 49.09 88 GLY A CA 1
ATOM 673 C C . GLY A 1 88 ? 21.206 -28.136 6.065 1.00 49.09 88 GLY A C 1
ATOM 674 O O . GLY A 1 88 ? 20.110 -28.103 6.612 1.00 49.09 88 GLY A O 1
ATOM 675 N N . SER A 1 89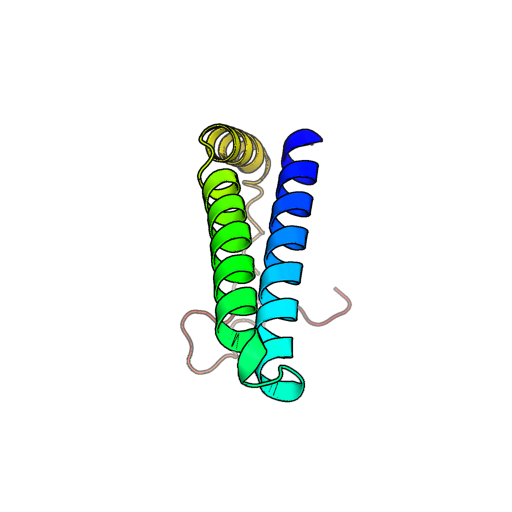 ? 21.484 -27.299 5.059 1.00 41.53 89 SER A N 1
ATOM 676 C CA . SER A 1 89 ? 20.375 -26.717 4.276 1.00 41.53 89 SER A CA 1
ATOM 677 C C . SER A 1 89 ? 20.789 -26.364 2.847 1.00 41.53 89 SER A C 1
ATOM 679 O O . SER A 1 89 ? 21.777 -25.671 2.620 1.00 41.53 89 SER A O 1
ATOM 681 N N . ALA A 1 90 ? 19.998 -26.809 1.867 1.00 43.78 90 ALA A N 1
ATOM 682 C CA . ALA A 1 90 ? 20.193 -26.591 0.426 1.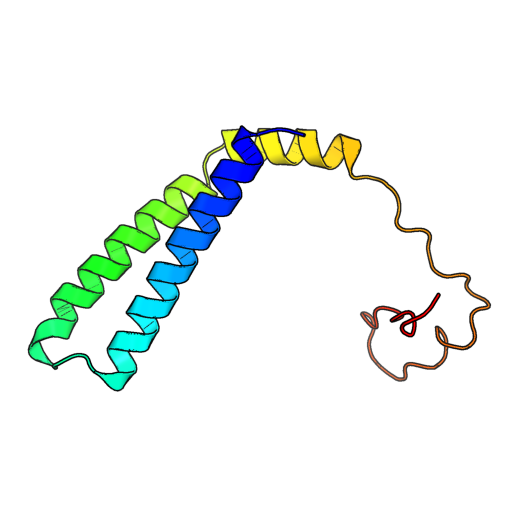00 43.78 90 ALA A CA 1
ATOM 683 C C . ALA A 1 90 ? 20.060 -25.114 -0.027 1.00 43.78 90 ALA A C 1
ATOM 685 O O . ALA A 1 90 ? 19.934 -24.822 -1.212 1.00 43.78 90 ALA A O 1
ATOM 686 N N . THR A 1 91 ? 20.090 -24.169 0.912 1.00 47.00 91 THR A N 1
ATOM 687 C CA . THR A 1 91 ? 19.949 -22.724 0.692 1.00 47.00 91 THR A CA 1
ATOM 688 C C . THR A 1 91 ? 20.929 -21.903 1.532 1.00 47.00 91 THR A C 1
ATOM 690 O O . THR A 1 91 ? 20.738 -20.693 1.681 1.00 47.00 91 THR A O 1
ATOM 693 N N . ALA A 1 92 ? 21.973 -22.525 2.093 1.00 45.66 92 ALA A N 1
ATOM 694 C CA . ALA A 1 92 ? 23.005 -21.816 2.838 1.00 45.66 92 ALA A CA 1
ATOM 695 C C . ALA A 1 92 ? 23.745 -20.843 1.904 1.00 45.66 92 ALA A C 1
ATOM 697 O O . ALA A 1 92 ? 24.623 -21.208 1.124 1.00 45.66 92 ALA A O 1
ATOM 698 N N . ARG A 1 93 ? 23.345 -19.570 1.954 1.00 48.81 93 ARG A N 1
ATOM 699 C CA . ARG A 1 93 ? 24.098 -18.460 1.376 1.00 48.81 93 ARG A CA 1
ATOM 700 C C . ARG A 1 93 ? 25.471 -18.479 2.049 1.00 48.81 93 ARG A C 1
ATOM 702 O O . ARG A 1 93 ? 25.526 -18.227 3.248 1.00 48.81 93 ARG A O 1
ATOM 709 N N . CYS A 1 94 ? 26.548 -18.777 1.311 1.00 51.66 94 CYS A N 1
ATOM 710 C CA . CYS A 1 94 ? 27.906 -18.545 1.811 1.00 51.66 94 CYS A CA 1
ATOM 711 C C . CYS A 1 94 ? 27.985 -17.056 2.194 1.00 51.66 94 CYS A C 1
ATOM 713 O O . CYS A 1 94 ? 28.004 -16.189 1.318 1.00 51.66 94 CYS A O 1
ATOM 715 N N . ALA A 1 95 ? 27.921 -16.753 3.488 1.00 51.97 95 ALA A N 1
ATOM 716 C CA . ALA A 1 95 ? 28.083 -15.401 3.990 1.00 51.97 95 ALA A CA 1
ATOM 717 C C . ALA A 1 95 ? 29.584 -15.107 4.012 1.00 51.97 95 ALA A C 1
ATOM 719 O O . ALA A 1 95 ? 30.344 -15.819 4.666 1.00 51.97 95 ALA A O 1
ATOM 720 N N . CYS A 1 96 ? 30.013 -14.092 3.262 1.00 50.22 96 CYS A N 1
ATOM 721 C CA . CYS A 1 96 ? 31.371 -13.575 3.385 1.00 50.22 96 CYS A CA 1
ATOM 722 C C . CYS A 1 96 ? 31.500 -12.924 4.777 1.00 50.22 96 CYS A C 1
ATOM 724 O O . CYS A 1 96 ? 30.597 -12.167 5.153 1.00 50.22 96 CYS A O 1
ATOM 726 N N . PRO A 1 97 ? 32.552 -13.205 5.563 1.00 50.94 97 PRO A N 1
ATOM 727 C CA . PRO A 1 97 ? 32.788 -12.478 6.805 1.00 50.94 97 PRO A CA 1
ATOM 728 C C . PRO A 1 97 ? 33.034 -10.987 6.507 1.00 50.94 97 PRO A C 1
ATOM 730 O O . PRO A 1 97 ? 33.562 -10.651 5.446 1.00 50.94 97 PRO A O 1
ATOM 733 N N . PRO A 1 98 ? 32.658 -10.071 7.415 1.00 49.22 98 PRO A N 1
ATOM 734 C CA . PRO A 1 98 ? 32.865 -8.643 7.197 1.00 49.22 98 PRO A CA 1
ATOM 735 C C . PRO A 1 98 ? 34.369 -8.326 7.123 1.00 49.22 98 PRO A C 1
ATOM 737 O O . PRO A 1 98 ? 35.115 -8.685 8.032 1.00 49.22 98 PRO A O 1
ATOM 740 N N . GLY A 1 99 ? 34.802 -7.645 6.053 1.00 57.09 99 GLY A N 1
ATOM 741 C CA . GLY A 1 99 ? 36.182 -7.157 5.883 1.00 57.09 99 GLY A CA 1
ATOM 742 C C . GLY A 1 99 ? 36.941 -7.637 4.636 1.00 57.09 99 GLY A C 1
ATOM 743 O O . GLY A 1 99 ? 38.123 -7.319 4.529 1.00 57.09 99 GLY A O 1
ATOM 744 N N . TRP A 1 100 ? 36.292 -8.369 3.721 1.00 48.78 100 TRP A N 1
ATOM 745 C CA . TRP A 1 100 ? 36.821 -8.771 2.406 1.00 48.78 100 TRP A CA 1
ATOM 746 C C . TRP A 1 100 ? 35.895 -8.313 1.281 1.00 48.78 100 TRP A C 1
ATOM 748 O O . TRP A 1 100 ? 34.659 -8.423 1.469 1.00 48.78 100 TRP A O 1
#

Organism: Corallococcus coralloides (strain ATCC 25202 / DSM 2259 / NBRC 100086 / M2) (NCBI:txid1144275)

pLDDT: mean 80.28, std 20.02, range [41.53, 98.62]

Radius of gyration: 21.2 Å; chains: 1; bounding box: 55×36×39 Å

InterPro domains:
  IPR001333 Peptidase M32, carboxypeptidase Taq [PF02074] (6-67)

Sequence (100 aa):
MDSWLRSRMHELNDLNSVINLASWDREVYLPSKAASARAQQLATVQAIHHERLVDPRLGEALARAGEGGRTSRPSPPTSAPWCASSPGSATARCACPPGW